Protein AF-A0A0A9XQF9-F1 (afdb_monomer_lite)

Radius of gyration: 13.97 Å; chains: 1; bounding box: 32×34×40 Å

Secondary structure (DSSP, 8-state):
-HHHHHHHHHT-GGGHHHHHHHHHHTT--HHHHHHHHHT----TT-THHHHHHHHHHHTTT-HHHHHHHHHHHHHTT---HHHHHHHHHHHHHTT-THHHHHHHH-SSS-HHHHHHHHT-

pLDDT: mean 79.21, std 9.51, range [46.88, 88.88]

Sequence (120 aa):
MQFIEAFVQKKAPQTAPIVFGVLLDFNISEEQIQKLLSGLRIPQDDPDWIVRLTESFEKRTHLYPLRTWLENIVNDGNTDSKVHASLAKVYVDSNSSNAKYFLETNQYYDSLIIGKFCES

Organism: Lygus hesperus (NCBI:txid30085)

InterPro domains:
  IPR000547 Clathrin, heavy chain/VPS, 7-fold repeat [PS50236] (41-120)
  IPR016024 Armadillo-type fold [SSF48371] (47-119)
  IPR055358 Clathrin heavy-chain repeat [PF00637] (46-119)

Foldseek 3Di:
DVVVLCCCQPPCVLCVLVVVLVCLVVVHDLVVVLVSLVSRDDDPVCLCSLVSNLVSCLVRVNLVSVLVSLVVCVVVVDLAQSSLQSNLLSCVSVVHPCNVVSVVPRPRHDPVSVVVVVVD

Structure (mmCIF, N/CA/C/O backbone):
data_AF-A0A0A9XQF9-F1
#
_entry.id   AF-A0A0A9XQF9-F1
#
loop_
_atom_site.group_PDB
_atom_site.id
_atom_site.type_symbol
_atom_site.label_atom_id
_atom_site.label_alt_id
_atom_site.label_comp_id
_atom_site.label_asym_id
_atom_site.label_entity_id
_atom_site.label_seq_id
_atom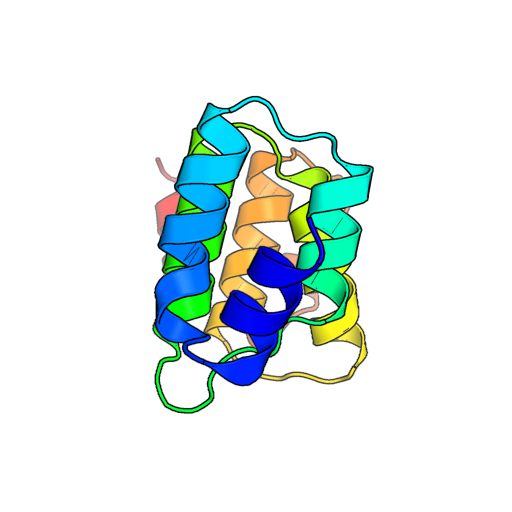_site.pdbx_PDB_ins_code
_atom_site.Cartn_x
_atom_site.Cartn_y
_atom_site.Cartn_z
_atom_site.occupancy
_atom_site.B_iso_or_equiv
_atom_site.auth_seq_id
_atom_site.auth_comp_id
_atom_site.auth_asym_id
_atom_site.auth_atom_id
_atom_site.pdbx_PDB_model_num
ATOM 1 N N . MET A 1 1 ? -1.913 13.421 17.836 1.00 53.12 1 MET A N 1
ATOM 2 C CA . MET A 1 1 ? -1.775 12.250 16.938 1.00 53.12 1 MET A CA 1
ATOM 3 C C . MET A 1 1 ? -2.684 11.069 17.298 1.00 53.12 1 MET A C 1
ATOM 5 O O . MET A 1 1 ? -3.193 10.473 16.364 1.00 53.12 1 MET A O 1
ATOM 9 N N . GLN A 1 2 ? -3.022 10.805 18.574 1.00 53.25 2 GLN A N 1
ATOM 10 C CA . GLN A 1 2 ? -3.903 9.674 18.964 1.00 53.25 2 GLN A CA 1
ATOM 11 C C . GLN A 1 2 ? -5.301 9.631 18.301 1.00 53.25 2 GLN A C 1
ATOM 13 O O . GLN A 1 2 ? -5.888 8.561 18.168 1.00 53.25 2 GLN A O 1
ATOM 18 N N . PHE A 1 3 ? -5.853 10.768 17.860 1.00 55.25 3 PHE A N 1
ATOM 19 C CA . PHE A 1 3 ? -7.176 10.800 17.220 1.00 55.25 3 PHE A CA 1
ATOM 20 C C . PHE A 1 3 ? -7.174 10.273 15.778 1.00 55.25 3 PHE A C 1
ATOM 22 O O . PHE A 1 3 ? -8.174 9.705 15.351 1.00 55.25 3 PHE A O 1
ATOM 29 N N . ILE A 1 4 ? -6.072 10.432 15.037 1.00 59.22 4 ILE A N 1
ATOM 30 C CA . ILE A 1 4 ? -5.986 10.023 13.624 1.00 59.22 4 ILE A CA 1
ATOM 31 C C . ILE A 1 4 ? -5.799 8.507 13.533 1.00 59.22 4 ILE A C 1
ATOM 33 O O . ILE A 1 4 ? -6.495 7.859 12.758 1.00 59.22 4 ILE A O 1
ATOM 37 N N . GLU A 1 5 ? -4.952 7.934 14.395 1.00 60.19 5 GLU A N 1
ATOM 38 C CA . GLU A 1 5 ? -4.804 6.479 14.543 1.00 60.19 5 GLU A CA 1
ATOM 39 C C . GLU A 1 5 ? -6.149 5.827 14.875 1.00 60.19 5 GLU A C 1
ATOM 41 O O . GLU A 1 5 ? -6.609 4.952 14.149 1.00 60.19 5 GLU A O 1
ATOM 46 N N . ALA A 1 6 ? -6.851 6.314 15.904 1.00 57.22 6 ALA A N 1
ATOM 47 C CA . ALA A 1 6 ? -8.158 5.774 16.270 1.00 57.22 6 ALA A CA 1
ATOM 48 C C . ALA A 1 6 ? -9.215 5.960 15.164 1.00 57.22 6 ALA A C 1
ATOM 50 O O . ALA A 1 6 ? -10.079 5.103 14.996 1.00 57.22 6 ALA A O 1
ATOM 51 N N . PHE A 1 7 ? -9.168 7.050 14.395 1.00 55.53 7 PHE A N 1
ATOM 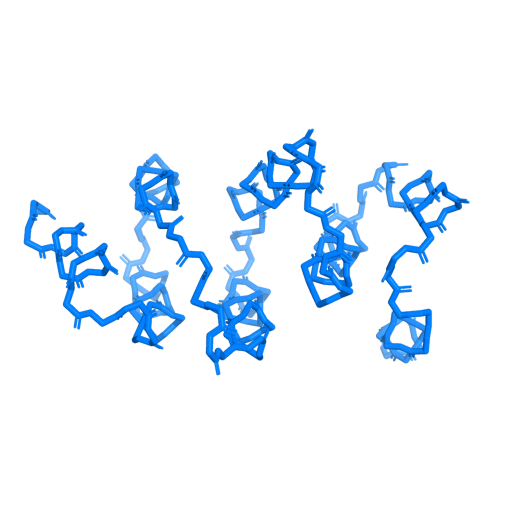52 C CA . PHE A 1 7 ? -10.134 7.308 13.326 1.00 55.53 7 PHE A CA 1
ATOM 53 C C . PHE A 1 7 ? -9.935 6.374 12.126 1.00 55.53 7 PHE A C 1
ATOM 55 O O . PHE A 1 7 ? -10.892 5.749 11.661 1.00 55.53 7 PHE A O 1
ATOM 62 N N . VAL A 1 8 ? -8.686 6.229 11.681 1.00 59.78 8 VAL A N 1
ATOM 63 C CA . VAL A 1 8 ? -8.302 5.363 10.560 1.00 59.78 8 VAL A CA 1
ATOM 64 C C . VAL A 1 8 ? -8.479 3.884 10.922 1.00 59.78 8 VAL A C 1
ATOM 66 O O . VAL A 1 8 ? -8.948 3.106 10.096 1.00 59.78 8 VAL A O 1
ATOM 69 N N . GLN A 1 9 ? -8.185 3.505 12.170 1.00 60.19 9 GLN A N 1
ATOM 70 C CA . GLN A 1 9 ? -8.283 2.118 12.634 1.00 60.19 9 GLN A CA 1
ATOM 71 C C . GLN A 1 9 ? -9.704 1.701 13.047 1.00 60.19 9 GLN A C 1
ATOM 73 O O . GLN A 1 9 ? -10.056 0.537 12.872 1.00 60.19 9 GLN A O 1
ATOM 78 N N . LYS A 1 10 ? -10.528 2.603 13.611 1.00 55.34 10 LYS A N 1
ATOM 79 C CA . LYS A 1 10 ? -11.847 2.235 14.176 1.00 55.34 10 LYS A CA 1
ATOM 80 C C . LYS A 1 10 ? -13.070 2.814 13.473 1.00 55.34 10 LYS A C 1
ATOM 82 O O . LYS A 1 10 ? -14.140 2.236 13.640 1.00 55.34 10 LYS A O 1
ATOM 87 N N . LYS A 1 11 ? -12.987 3.946 12.760 1.00 46.88 11 LYS A N 1
ATOM 88 C CA . LYS A 1 11 ? -14.197 4.623 12.246 1.00 46.88 11 LYS A CA 1
ATOM 89 C C . LYS A 1 11 ? -14.398 4.541 10.738 1.00 46.88 11 LYS A C 1
ATOM 91 O O . LYS A 1 11 ? -15.553 4.497 10.327 1.00 46.88 11 LYS A O 1
ATOM 96 N N . ALA A 1 12 ? -13.342 4.518 9.926 1.00 57.62 12 ALA A N 1
ATOM 97 C CA . ALA A 1 12 ? -13.497 4.432 8.473 1.00 57.62 12 ALA A CA 1
ATOM 98 C C . ALA A 1 12 ? -12.197 3.990 7.777 1.00 57.62 12 ALA A C 1
ATOM 100 O O . ALA A 1 12 ? -11.497 4.847 7.222 1.00 57.62 12 ALA A O 1
ATOM 101 N N . PRO A 1 13 ? -11.885 2.678 7.732 1.00 65.38 13 PRO A N 1
ATOM 102 C CA . PRO A 1 13 ? -10.740 2.178 6.971 1.00 65.38 13 PRO A CA 1
ATOM 103 C C . PRO A 1 13 ? -10.784 2.676 5.522 1.00 65.38 13 PRO A C 1
ATOM 105 O O . PRO A 1 13 ? -9.760 3.086 5.002 1.00 65.38 13 PRO A O 1
ATOM 108 N N . GLN A 1 14 ? -11.970 2.819 4.921 1.00 71.25 14 GLN A N 1
ATOM 109 C CA . GLN A 1 14 ? -12.150 3.356 3.564 1.00 71.25 14 GLN A CA 1
ATOM 110 C C . GLN A 1 14 ? -11.548 4.754 3.324 1.00 71.25 14 GLN A C 1
ATOM 112 O O . GLN A 1 14 ? -11.131 5.063 2.213 1.00 71.25 14 GLN A O 1
ATOM 117 N N . THR A 1 15 ? -11.468 5.605 4.351 1.00 75.31 15 THR A N 1
ATOM 118 C CA . THR A 1 15 ? -10.923 6.973 4.209 1.00 75.31 15 THR A CA 1
ATOM 119 C C . THR A 1 15 ? -9.405 7.036 4.302 1.00 75.31 15 THR A C 1
ATOM 121 O O . THR A 1 15 ? -8.801 8.045 3.944 1.00 75.31 15 THR A O 1
ATOM 124 N N . ALA A 1 16 ? -8.770 5.959 4.749 1.00 80.75 16 ALA A N 1
ATOM 125 C CA . ALA A 1 16 ? -7.337 5.891 4.950 1.00 80.75 16 ALA A CA 1
ATOM 126 C C . ALA A 1 16 ? -6.475 6.307 3.740 1.00 80.75 16 ALA A C 1
ATOM 128 O O . ALA A 1 16 ? -5.577 7.107 3.969 1.00 80.75 16 ALA A O 1
ATOM 129 N N . PRO A 1 17 ? -6.707 5.874 2.480 1.00 82.88 17 PRO A N 1
ATOM 130 C CA . PRO A 1 17 ? -5.903 6.320 1.338 1.00 82.88 17 PRO A CA 1
ATOM 131 C C . PRO A 1 17 ? -5.935 7.838 1.163 1.00 82.88 17 PRO A C 1
ATOM 133 O O . PRO A 1 17 ? -4.903 8.458 0.919 1.00 82.88 17 PRO A O 1
ATOM 136 N N . ILE A 1 18 ? -7.096 8.454 1.395 1.00 83.06 18 ILE A N 1
ATOM 137 C CA . ILE A 1 18 ? -7.257 9.909 1.345 1.00 83.06 18 ILE A CA 1
ATOM 138 C C . ILE A 1 18 ? -6.478 10.561 2.493 1.00 83.06 18 ILE A C 1
ATOM 140 O O . ILE A 1 18 ? -5.740 11.518 2.272 1.00 83.06 18 ILE A O 1
ATOM 144 N N . VAL A 1 19 ? -6.603 10.021 3.710 1.00 83.12 19 VAL A N 1
ATOM 145 C CA . VAL A 1 19 ? -5.906 10.526 4.903 1.00 83.12 19 VAL A CA 1
ATOM 146 C C . VAL A 1 19 ? -4.392 10.418 4.742 1.00 83.12 19 VAL A C 1
ATOM 148 O O . VAL A 1 19 ? -3.708 11.412 4.949 1.00 83.12 19 VAL A O 1
ATOM 151 N N . PHE A 1 20 ? -3.860 9.265 4.328 1.00 83.88 20 PHE A N 1
ATOM 152 C CA . PHE A 1 20 ? -2.435 9.108 4.031 1.00 83.88 20 PHE A CA 1
ATOM 153 C C . PHE A 1 20 ? -1.993 10.074 2.949 1.00 83.88 20 PHE A C 1
ATOM 155 O O . PHE A 1 20 ? -0.953 10.702 3.102 1.00 83.88 20 PHE A O 1
ATOM 162 N N . GLY A 1 21 ? -2.805 10.261 1.909 1.00 84.38 21 GLY A N 1
ATOM 163 C CA . GLY A 1 21 ? -2.504 11.245 0.891 1.00 84.38 21 GLY A CA 1
ATOM 164 C C . GLY A 1 21 ? -2.313 12.645 1.481 1.00 84.38 21 GLY A C 1
ATOM 165 O O . GLY A 1 21 ? -1.280 13.269 1.272 1.00 84.38 21 GLY A O 1
ATOM 166 N N . VAL A 1 22 ? -3.265 13.118 2.283 1.00 85.19 22 VAL A N 1
ATOM 167 C CA . VAL A 1 22 ? -3.144 14.419 2.955 1.00 85.19 22 VAL A 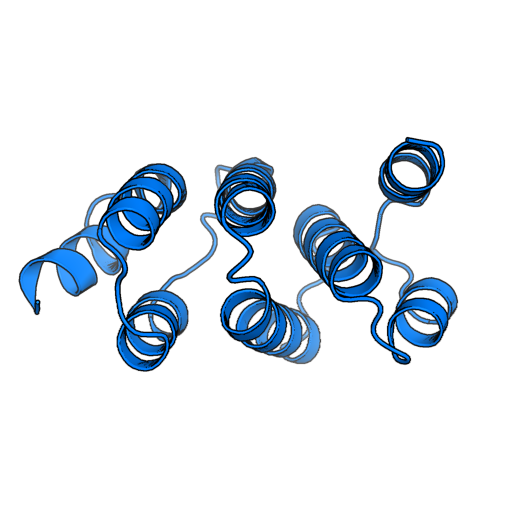CA 1
ATOM 168 C C . VAL A 1 22 ? -1.928 14.450 3.885 1.00 85.19 22 VAL A C 1
ATOM 170 O O . VAL A 1 22 ? -1.142 15.383 3.821 1.00 85.19 22 VAL A O 1
ATOM 173 N N . LEU A 1 23 ? -1.719 13.432 4.722 1.00 84.12 23 LEU A N 1
ATOM 174 C CA . LEU A 1 23 ? -0.599 13.405 5.671 1.00 84.12 23 LEU A CA 1
ATOM 175 C C . LEU A 1 23 ? 0.770 13.455 4.980 1.00 84.12 23 LEU A C 1
ATOM 177 O O . LEU A 1 23 ? 1.668 14.143 5.461 1.00 84.12 23 LEU A O 1
ATOM 181 N N . LEU A 1 24 ? 0.915 12.759 3.853 1.00 84.19 24 LEU A N 1
ATOM 182 C CA . LEU A 1 24 ? 2.117 12.804 3.024 1.00 84.19 24 LEU A CA 1
ATOM 183 C C . LEU A 1 24 ? 2.344 14.204 2.430 1.00 84.19 24 LEU A C 1
ATOM 185 O O . LEU A 1 24 ? 3.481 14.652 2.365 1.00 84.19 24 LEU A O 1
ATOM 189 N N . ASP A 1 25 ? 1.275 14.918 2.066 1.00 85.12 25 ASP A N 1
ATOM 190 C CA . ASP A 1 25 ? 1.327 16.322 1.622 1.00 85.12 25 ASP A CA 1
ATOM 191 C C . ASP A 1 25 ? 1.878 17.263 2.707 1.00 85.12 25 ASP A C 1
ATOM 193 O O . ASP A 1 25 ? 2.628 18.195 2.433 1.00 85.12 25 ASP A O 1
ATOM 197 N N . PHE A 1 26 ? 1.560 16.964 3.969 1.00 85.06 26 PHE A N 1
ATOM 198 C CA . PHE A 1 26 ? 2.050 17.686 5.147 1.00 85.06 26 PHE A CA 1
ATOM 199 C C . PHE A 1 26 ? 3.440 17.230 5.624 1.00 85.06 26 PHE A C 1
ATOM 201 O O . PHE A 1 26 ? 3.849 17.574 6.735 1.00 85.06 26 PHE A O 1
ATOM 208 N N . ASN A 1 27 ? 4.179 16.476 4.805 1.00 79.50 27 ASN A N 1
ATOM 209 C CA . ASN A 1 27 ? 5.554 16.055 5.078 1.00 79.50 27 ASN A CA 1
ATOM 210 C C . ASN A 1 27 ? 5.703 15.272 6.405 1.00 79.50 27 ASN A C 1
ATOM 212 O O . ASN A 1 27 ? 6.659 15.464 7.167 1.00 79.50 27 ASN A O 1
ATOM 216 N N . ILE A 1 28 ? 4.730 14.400 6.695 1.00 84.19 28 ILE A N 1
ATOM 217 C CA . ILE A 1 28 ? 4.736 13.508 7.861 1.00 84.19 28 ILE A CA 1
ATOM 218 C C . ILE A 1 28 ? 6.001 12.630 7.902 1.00 84.19 28 ILE A C 1
ATOM 220 O O . ILE A 1 28 ? 6.474 12.134 6.883 1.00 84.19 28 ILE A O 1
ATOM 224 N N . SER A 1 29 ? 6.550 12.405 9.098 1.00 85.19 29 SER A N 1
ATOM 225 C CA . SER A 1 29 ? 7.744 11.572 9.284 1.00 85.19 29 SER A CA 1
ATOM 226 C C . SER A 1 29 ? 7.467 10.087 9.028 1.00 85.19 29 SER A C 1
ATOM 228 O O . SER A 1 29 ? 6.416 9.572 9.414 1.00 85.19 29 SER A O 1
ATOM 230 N N . GLU A 1 30 ? 8.450 9.364 8.490 1.00 82.44 30 GLU A N 1
ATOM 231 C CA . GLU A 1 30 ? 8.339 7.926 8.191 1.00 82.44 30 GLU A CA 1
ATOM 232 C C . GLU A 1 30 ? 7.947 7.072 9.405 1.00 82.44 30 GLU A C 1
ATOM 234 O O . GLU A 1 30 ? 7.127 6.165 9.277 1.00 82.44 30 GLU A O 1
ATOM 239 N N . GLU A 1 31 ? 8.445 7.401 10.603 1.00 83.94 31 GLU A N 1
ATOM 240 C CA . GLU A 1 31 ? 8.067 6.701 11.842 1.00 83.94 31 GLU A CA 1
ATOM 241 C C . GLU A 1 31 ? 6.555 6.800 12.117 1.00 83.94 31 GLU A C 1
ATOM 243 O O . GLU A 1 31 ? 5.915 5.838 12.545 1.00 83.94 31 GLU A O 1
ATOM 248 N N . GLN A 1 32 ? 5.959 7.963 11.843 1.00 82.44 32 GLN A N 1
ATOM 249 C CA . GLN A 1 32 ? 4.525 8.175 12.028 1.00 82.44 32 GLN A CA 1
ATOM 250 C C . GLN A 1 32 ? 3.719 7.425 10.964 1.00 82.44 32 GLN A C 1
ATOM 252 O O . GLN A 1 32 ? 2.689 6.837 11.290 1.00 82.44 32 GLN A O 1
ATOM 257 N N . ILE A 1 33 ? 4.208 7.379 9.720 1.00 85.00 33 ILE A N 1
ATOM 258 C CA . ILE A 1 33 ? 3.611 6.567 8.650 1.00 85.00 33 ILE A CA 1
ATOM 259 C C . ILE A 1 33 ? 3.601 5.090 9.060 1.00 85.00 33 ILE A C 1
ATOM 261 O O . ILE A 1 33 ? 2.555 4.448 8.996 1.00 85.00 33 ILE A O 1
ATOM 265 N N . GLN A 1 34 ? 4.732 4.556 9.531 1.00 83.62 34 GLN A N 1
ATOM 266 C CA . GLN A 1 34 ? 4.835 3.160 9.960 1.00 83.62 34 GLN A CA 1
ATOM 267 C C . GLN A 1 34 ? 3.905 2.839 11.132 1.00 83.62 34 GLN A C 1
ATOM 269 O O . GLN A 1 34 ? 3.252 1.793 11.120 1.00 83.62 34 GLN A O 1
ATOM 274 N N . LYS A 1 35 ? 3.793 3.735 12.121 1.00 83.25 35 LYS A N 1
ATOM 275 C CA . LYS A 1 35 ? 2.841 3.582 13.235 1.00 83.25 35 LYS A CA 1
ATOM 276 C C . LYS A 1 35 ? 1.394 3.533 12.742 1.00 83.25 35 LYS A C 1
ATOM 278 O O . LYS A 1 35 ? 0.646 2.640 13.136 1.00 83.25 35 LYS A O 1
ATOM 283 N N . LEU A 1 36 ? 1.019 4.436 11.834 1.00 82.31 36 LEU A N 1
ATOM 284 C CA . LEU A 1 36 ? -0.322 4.473 11.246 1.00 82.31 36 LEU A CA 1
ATOM 285 C C . LEU A 1 36 ? -0.631 3.207 10.435 1.00 82.31 36 LEU A C 1
ATOM 287 O O . LEU A 1 36 ? -1.717 2.649 10.584 1.00 82.31 36 LEU A O 1
ATOM 291 N N . LEU A 1 37 ? 0.320 2.741 9.617 1.00 83.50 37 LEU A N 1
ATOM 292 C CA . LEU A 1 37 ? 0.187 1.521 8.814 1.00 83.50 37 LEU A CA 1
ATOM 293 C C . LEU A 1 37 ? 0.084 0.267 9.691 1.00 83.50 37 LEU A C 1
ATOM 295 O O . LEU A 1 37 ? -0.756 -0.590 9.435 1.00 83.50 37 LEU A O 1
ATOM 299 N N . SER A 1 38 ? 0.879 0.171 10.760 1.00 81.00 38 SER A N 1
ATOM 300 C CA . SER A 1 38 ? 0.943 -1.026 11.616 1.00 81.00 38 SER A CA 1
ATOM 301 C C . SER A 1 38 ? -0.400 -1.409 12.241 1.00 81.00 38 SER A C 1
ATOM 303 O O . SER A 1 38 ? -0.681 -2.590 12.420 1.00 81.00 38 SER A O 1
ATOM 305 N N . GLY A 1 39 ? -1.247 -0.433 12.574 1.00 73.25 39 GLY A N 1
ATOM 306 C CA . GLY A 1 39 ? -2.582 -0.714 13.113 1.00 73.25 39 GLY A CA 1
ATOM 307 C C . GLY A 1 39 ? -3.686 -0.785 12.059 1.00 73.25 39 GLY A C 1
ATOM 308 O O . GLY A 1 39 ? -4.847 -1.011 12.402 1.00 73.25 39 GLY A O 1
ATOM 309 N N . LEU A 1 40 ? -3.357 -0.570 10.788 1.00 81.19 40 LEU A N 1
ATOM 310 C CA . LEU A 1 40 ? -4.329 -0.516 9.716 1.00 81.19 40 LEU A CA 1
ATOM 311 C C . LEU A 1 40 ? -4.662 -1.921 9.208 1.00 81.19 40 LEU A C 1
ATOM 313 O O . LEU A 1 40 ? -3.776 -2.741 8.980 1.00 81.19 40 LEU A O 1
ATOM 317 N N . ARG A 1 41 ? -5.953 -2.190 8.991 1.00 77.44 41 ARG A N 1
ATOM 318 C CA . ARG A 1 41 ? -6.418 -3.420 8.341 1.00 77.44 41 ARG A CA 1
ATOM 319 C C . ARG A 1 41 ? -7.035 -3.118 6.987 1.00 77.44 41 ARG A C 1
ATOM 321 O O . ARG A 1 41 ? -7.829 -2.187 6.867 1.00 77.44 41 ARG A O 1
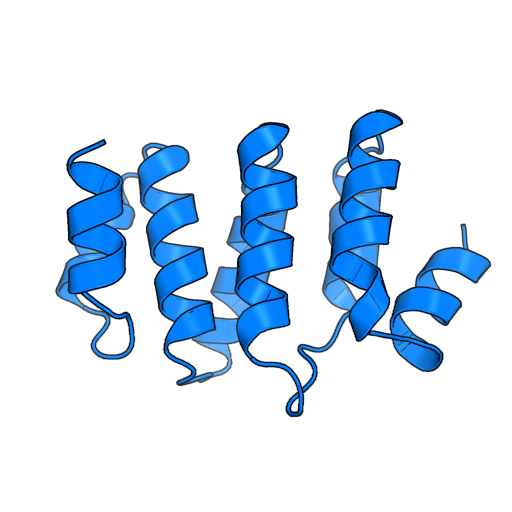ATOM 328 N N . ILE A 1 42 ? -6.684 -3.935 5.997 1.00 79.50 42 ILE A N 1
ATOM 329 C CA . ILE A 1 42 ? -7.283 -3.868 4.666 1.00 79.50 42 ILE A CA 1
ATOM 330 C C . ILE A 1 42 ? -8.773 -4.222 4.804 1.00 79.50 42 ILE A C 1
ATOM 332 O O . ILE A 1 42 ? -9.091 -5.303 5.316 1.00 79.50 42 ILE A O 1
ATOM 336 N N . PRO A 1 43 ? -9.691 -3.327 4.404 1.00 80.75 43 PRO A N 1
ATOM 337 C CA . PRO A 1 43 ? -11.115 -3.622 4.432 1.00 80.75 43 PRO A CA 1
ATOM 338 C C . PRO A 1 43 ? -11.438 -4.735 3.428 1.00 80.75 43 PRO A C 1
ATOM 340 O O . PRO A 1 43 ? -11.124 -4.622 2.250 1.00 80.75 43 PRO A O 1
ATOM 343 N N . GLN A 1 44 ? -12.095 -5.800 3.893 1.00 74.94 44 GLN A N 1
ATOM 344 C CA . GLN A 1 44 ? -12.489 -6.938 3.046 1.00 74.94 44 GLN A CA 1
ATOM 345 C C . GLN A 1 44 ? -13.561 -6.562 2.006 1.00 74.94 44 GLN A C 1
ATOM 347 O O . GLN A 1 44 ? -13.659 -7.193 0.962 1.00 74.94 44 GLN A O 1
ATOM 352 N N . ASP A 1 45 ? -14.353 -5.527 2.295 1.00 79.38 45 ASP A N 1
ATOM 353 C CA . ASP A 1 45 ? -15.470 -5.067 1.457 1.00 79.38 45 ASP A CA 1
ATOM 354 C C . ASP A 1 45 ? -15.018 -4.186 0.272 1.00 79.38 45 ASP A C 1
ATOM 356 O O . ASP A 1 45 ? -15.798 -3.903 -0.630 1.00 79.38 45 ASP A O 1
ATOM 360 N N . ASP A 1 46 ? -13.758 -3.730 0.265 1.00 79.31 46 ASP A N 1
ATOM 361 C CA . ASP A 1 46 ? -13.237 -2.766 -0.713 1.00 79.31 46 ASP A CA 1
ATOM 362 C C . ASP A 1 46 ? -11.813 -3.160 -1.153 1.00 79.31 46 ASP A C 1
ATOM 364 O O . ASP A 1 46 ? -10.829 -2.609 -0.659 1.00 79.31 46 ASP A O 1
ATOM 368 N N . PRO A 1 47 ? -11.662 -4.122 -2.080 1.00 75.00 47 PRO A N 1
ATOM 369 C CA . PRO A 1 47 ? -10.350 -4.604 -2.519 1.00 75.00 47 PRO A CA 1
ATOM 370 C C . PRO A 1 47 ? -9.548 -3.534 -3.281 1.00 75.00 47 PRO A C 1
ATOM 372 O O . PRO A 1 47 ? -8.321 -3.553 -3.276 1.00 75.00 47 PRO A O 1
ATOM 375 N N . ASP A 1 48 ? -10.208 -2.552 -3.903 1.00 83.19 48 ASP A N 1
ATOM 376 C CA . ASP A 1 48 ? -9.554 -1.413 -4.571 1.00 83.19 48 ASP A CA 1
ATOM 377 C C . ASP A 1 48 ? -8.945 -0.398 -3.598 1.00 83.19 48 ASP A C 1
ATOM 379 O O . ASP A 1 48 ? -8.172 0.476 -4.000 1.00 83.19 48 ASP A O 1
ATOM 383 N N . TRP A 1 49 ? -9.248 -0.526 -2.307 1.00 86.38 49 TRP A N 1
ATOM 384 C CA . TRP A 1 49 ? -8.666 0.290 -1.255 1.00 86.38 49 TRP A CA 1
ATOM 385 C C . TRP A 1 49 ? -7.134 0.267 -1.276 1.00 86.38 49 TRP A C 1
ATOM 387 O O . TRP A 1 49 ? -6.499 1.318 -1.163 1.00 86.38 49 TRP A O 1
ATOM 397 N N . ILE A 1 50 ? -6.543 -0.923 -1.457 1.00 87.12 50 ILE A N 1
ATOM 398 C CA . ILE A 1 50 ? -5.087 -1.101 -1.442 1.00 87.12 50 ILE A CA 1
ATOM 399 C C . ILE A 1 50 ? -4.434 -0.412 -2.635 1.00 87.12 50 ILE A C 1
ATOM 401 O O . ILE A 1 50 ? -3.397 0.223 -2.482 1.00 87.12 50 ILE A O 1
ATOM 405 N N . VAL A 1 51 ? -5.087 -0.463 -3.798 1.00 86.69 51 VAL A N 1
ATOM 406 C CA . VAL A 1 51 ? -4.609 0.170 -5.029 1.00 86.69 51 VAL A CA 1
ATOM 407 C C . VAL A 1 51 ? -4.585 1.684 -4.847 1.00 86.69 51 VAL A C 1
ATOM 409 O O . VAL A 1 51 ? -3.541 2.302 -5.035 1.00 86.69 51 VAL A O 1
ATOM 412 N N . ARG A 1 52 ? -5.688 2.269 -4.356 1.00 87.50 52 ARG A N 1
ATOM 413 C CA . ARG A 1 52 ? -5.771 3.712 -4.073 1.00 87.50 52 ARG A CA 1
ATOM 414 C C . ARG A 1 52 ? -4.749 4.171 -3.036 1.00 87.50 52 ARG A C 1
ATOM 416 O O . ARG A 1 52 ? -4.233 5.289 -3.125 1.00 87.50 52 ARG A O 1
ATOM 423 N N . LEU A 1 53 ? -4.479 3.334 -2.031 1.00 87.31 53 LEU A N 1
ATOM 424 C CA . LEU A 1 53 ? -3.432 3.602 -1.052 1.00 87.31 53 LEU A CA 1
ATOM 425 C C . LEU A 1 53 ? -2.075 3.643 -1.757 1.00 87.31 53 LEU A C 1
ATOM 427 O O . LEU A 1 53 ? -1.393 4.657 -1.660 1.00 87.31 53 LEU A O 1
ATOM 431 N N . THR A 1 54 ? -1.718 2.593 -2.499 1.00 87.31 54 THR A N 1
ATOM 432 C CA . THR A 1 54 ? -0.446 2.504 -3.226 1.00 87.31 54 THR A CA 1
ATOM 433 C C . THR A 1 54 ? -0.233 3.701 -4.148 1.00 87.31 54 THR A C 1
ATOM 435 O O . THR A 1 54 ? 0.780 4.378 -4.006 1.00 87.31 54 THR A O 1
ATOM 438 N N . GLU A 1 55 ? -1.231 4.074 -4.953 1.00 87.00 55 GLU A N 1
ATOM 439 C CA . GLU A 1 55 ? -1.155 5.241 -5.845 1.00 87.00 55 GLU A CA 1
ATOM 440 C C . GLU A 1 55 ? -0.884 6.558 -5.093 1.00 87.00 55 GLU A C 1
ATOM 442 O O . GLU A 1 55 ? -0.186 7.448 -5.587 1.00 87.00 55 GLU A O 1
ATOM 447 N N . SER A 1 56 ? -1.435 6.704 -3.882 1.00 85.62 56 SER A N 1
ATOM 448 C CA . SER A 1 56 ? -1.237 7.899 -3.051 1.00 85.62 56 SER A CA 1
ATOM 449 C C . SER A 1 56 ? 0.199 8.022 -2.534 1.00 85.62 56 SER A C 1
ATOM 451 O O . SER A 1 56 ? 0.679 9.144 -2.347 1.00 85.62 56 SER A O 1
ATOM 453 N N . PHE A 1 57 ? 0.868 6.889 -2.307 1.00 85.75 57 PHE A N 1
ATOM 454 C CA . PHE A 1 57 ? 2.273 6.818 -1.908 1.00 85.75 57 PHE A CA 1
ATOM 455 C C . PHE A 1 57 ? 3.224 6.913 -3.109 1.00 85.75 57 PHE A C 1
ATOM 457 O O . PHE A 1 57 ? 4.231 7.613 -3.003 1.00 85.75 57 PHE A O 1
ATOM 464 N N . GLU A 1 58 ? 2.884 6.287 -4.244 1.00 83.44 58 GLU A N 1
ATOM 465 C CA . GLU A 1 58 ? 3.635 6.366 -5.510 1.00 83.44 58 GLU A CA 1
ATOM 466 C C . GLU A 1 58 ? 3.802 7.824 -5.952 1.00 83.44 58 GLU A C 1
ATOM 468 O O . GLU A 1 58 ? 4.918 8.293 -6.160 1.00 83.44 58 GLU A O 1
ATOM 473 N N . LYS A 1 59 ? 2.716 8.608 -5.959 1.00 81.31 59 LY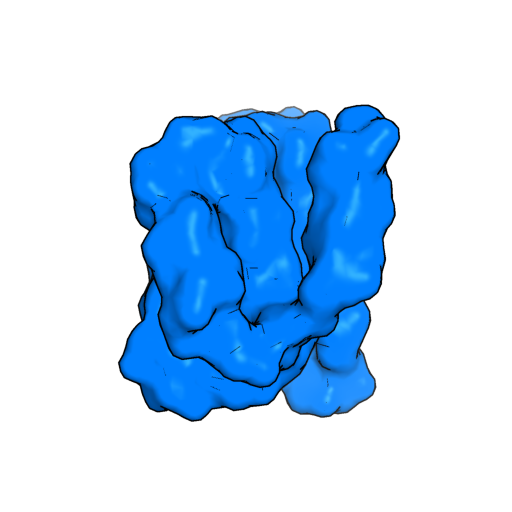S A N 1
ATOM 474 C CA . LYS A 1 59 ? 2.756 10.031 -6.353 1.00 81.31 59 LYS A CA 1
ATOM 47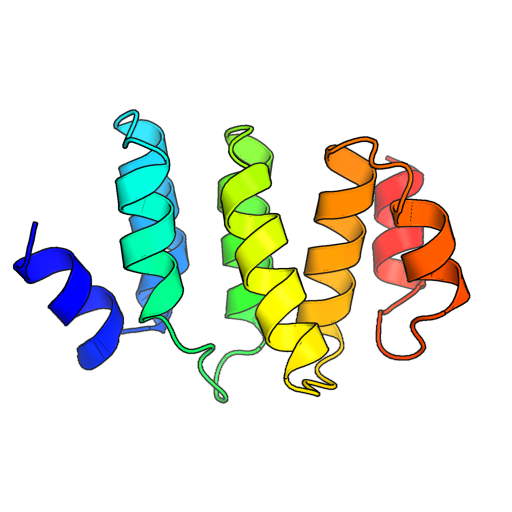5 C C . LYS A 1 59 ? 3.628 10.925 -5.467 1.00 81.31 59 LYS A C 1
ATOM 477 O O . LYS A 1 59 ? 3.930 12.046 -5.865 1.00 81.31 59 LYS A O 1
ATOM 482 N N . ARG A 1 60 ? 3.967 10.484 -4.254 1.00 79.00 60 ARG A N 1
ATOM 483 C CA . ARG A 1 60 ? 4.671 11.293 -3.246 1.00 79.00 60 ARG A CA 1
ATOM 484 C C . ARG A 1 60 ? 6.023 10.708 -2.838 1.00 79.00 60 ARG A C 1
ATOM 486 O O . ARG A 1 60 ? 6.642 11.223 -1.913 1.00 79.00 60 ARG A O 1
ATOM 493 N N . THR A 1 61 ? 6.517 9.679 -3.535 1.00 72.00 61 THR A N 1
ATOM 494 C CA . THR A 1 61 ? 7.861 9.082 -3.345 1.00 72.00 61 THR A CA 1
ATOM 495 C C . THR A 1 61 ? 8.133 8.442 -1.971 1.00 72.00 61 THR A C 1
ATOM 497 O O . THR A 1 61 ? 9.269 8.089 -1.664 1.00 72.00 61 THR A O 1
ATOM 500 N N . HIS A 1 62 ? 7.114 8.213 -1.136 1.00 74.56 62 HIS A N 1
ATOM 501 C CA . HIS A 1 62 ? 7.267 7.598 0.197 1.00 74.56 62 HIS A CA 1
ATOM 502 C C . HIS A 1 62 ? 6.994 6.086 0.183 1.00 74.56 62 HIS A C 1
ATOM 504 O O . HIS A 1 62 ? 6.203 5.560 0.963 1.00 74.56 62 HIS A O 1
ATOM 510 N N . LEU A 1 63 ? 7.648 5.361 -0.721 1.00 79.75 63 LEU A N 1
ATOM 511 C CA . LEU A 1 63 ? 7.340 3.953 -0.985 1.00 79.75 63 LEU A CA 1
ATOM 512 C C . LEU A 1 63 ? 7.949 2.961 0.008 1.00 79.75 63 LEU A C 1
ATOM 514 O O . LEU A 1 63 ? 7.405 1.875 0.199 1.00 79.75 63 LEU A O 1
ATOM 518 N N . TYR A 1 64 ? 9.035 3.333 0.684 1.00 82.75 64 TYR A N 1
ATOM 519 C CA . TYR A 1 64 ? 9.731 2.456 1.626 1.00 82.75 64 TYR A CA 1
ATOM 520 C C . TYR A 1 64 ? 8.860 1.968 2.805 1.00 82.75 64 TYR A C 1
ATOM 522 O O . TYR A 1 64 ? 8.772 0.754 3.013 1.00 82.75 64 TYR A O 1
ATOM 530 N N . PRO A 1 65 ? 8.162 2.837 3.570 1.00 84.75 65 PRO A N 1
ATOM 531 C CA . PRO A 1 65 ? 7.304 2.375 4.663 1.00 84.75 65 PRO A CA 1
ATOM 532 C C . PRO A 1 65 ? 6.111 1.544 4.171 1.00 84.75 65 PRO A C 1
ATOM 534 O O . PRO A 1 65 ? 5.726 0.582 4.839 1.00 84.75 65 PRO A O 1
ATOM 537 N N . LEU A 1 66 ? 5.556 1.877 2.999 1.00 87.19 66 LEU A N 1
ATOM 538 C CA . LEU A 1 66 ? 4.469 1.114 2.387 1.00 87.19 66 LEU A CA 1
ATOM 539 C C . LEU A 1 66 ? 4.936 -0.290 1.986 1.00 87.19 66 LEU A C 1
ATOM 541 O O . LEU A 1 66 ? 4.242 -1.267 2.261 1.00 87.19 66 LEU A O 1
ATOM 545 N N . ARG A 1 67 ? 6.121 -0.392 1.378 1.00 87.88 67 ARG A N 1
ATOM 546 C CA . ARG A 1 67 ? 6.736 -1.657 0.975 1.00 87.88 67 ARG A CA 1
ATOM 547 C C . ARG A 1 67 ? 6.852 -2.615 2.155 1.00 87.88 67 ARG A C 1
ATOM 549 O O . ARG A 1 67 ? 6.309 -3.710 2.089 1.00 87.88 67 ARG A O 1
ATOM 556 N N . THR A 1 68 ? 7.486 -2.182 3.245 1.00 88.06 68 THR A N 1
ATOM 557 C CA . THR A 1 68 ? 7.676 -3.016 4.441 1.00 88.06 68 THR A CA 1
ATOM 558 C C . THR A 1 68 ? 6.340 -3.496 5.007 1.00 88.06 68 THR A C 1
ATOM 560 O O . THR A 1 68 ? 6.218 -4.635 5.452 1.00 88.06 68 THR A O 1
ATOM 563 N N . TRP A 1 69 ? 5.309 -2.650 4.986 1.00 88.12 69 TRP A N 1
ATOM 564 C CA . TRP A 1 69 ? 3.977 -3.033 5.451 1.00 88.12 69 TRP A CA 1
ATOM 565 C C . TRP A 1 69 ? 3.311 -4.076 4.537 1.00 88.12 69 TRP A C 1
ATOM 567 O O . TRP A 1 69 ? 2.800 -5.080 5.031 1.00 88.12 69 TRP A O 1
ATOM 577 N N . LEU A 1 70 ? 3.382 -3.893 3.216 1.00 88.50 70 LEU A N 1
ATOM 578 C CA . LEU A 1 70 ? 2.885 -4.860 2.234 1.00 88.50 70 LEU A CA 1
ATOM 579 C C . LEU A 1 70 ? 3.641 -6.199 2.304 1.00 88.50 70 LEU A C 1
ATOM 581 O O . LEU A 1 70 ? 3.008 -7.251 2.261 1.00 88.50 70 LEU A O 1
ATOM 585 N N . GLU A 1 71 ? 4.968 -6.173 2.465 1.00 88.62 71 GLU A N 1
ATOM 586 C CA . GLU A 1 71 ? 5.800 -7.373 2.651 1.00 88.62 71 GLU A CA 1
ATOM 587 C C . GLU A 1 71 ? 5.342 -8.176 3.875 1.00 88.62 71 GLU A C 1
ATOM 589 O O . GLU A 1 71 ? 5.191 -9.392 3.782 1.00 88.62 71 GLU A O 1
ATOM 594 N N . ASN A 1 72 ? 5.046 -7.508 4.996 1.00 88.62 72 ASN A N 1
ATOM 595 C CA . ASN A 1 72 ? 4.523 -8.177 6.190 1.00 88.62 72 ASN A CA 1
ATOM 596 C C . ASN A 1 72 ? 3.166 -8.843 5.936 1.00 88.62 72 ASN A C 1
ATOM 598 O O . ASN A 1 72 ? 2.959 -9.970 6.371 1.00 88.62 72 ASN A O 1
ATOM 602 N N . ILE A 1 73 ? 2.259 -8.185 5.209 1.00 86.38 73 ILE A N 1
ATOM 603 C CA . ILE A 1 73 ? 0.935 -8.743 4.893 1.00 86.38 73 ILE A CA 1
ATOM 604 C C . ILE A 1 73 ? 1.049 -9.973 3.988 1.00 86.38 73 ILE A C 1
ATOM 606 O O . ILE A 1 73 ? 0.360 -10.966 4.209 1.00 86.38 73 ILE A O 1
ATOM 610 N N . VAL A 1 74 ? 1.916 -9.925 2.977 1.00 87.00 74 VAL A N 1
ATOM 611 C CA . VAL A 1 74 ? 2.160 -11.073 2.092 1.00 87.00 74 VAL A CA 1
ATOM 612 C C . VAL A 1 74 ? 2.836 -12.212 2.859 1.00 87.00 74 VAL A C 1
ATOM 614 O O . VAL A 1 74 ? 2.460 -13.371 2.696 1.00 87.00 74 VAL A O 1
ATOM 617 N N . ASN A 1 75 ? 3.783 -11.897 3.746 1.00 86.56 75 ASN A N 1
ATOM 618 C CA . ASN A 1 75 ? 4.450 -12.886 4.592 1.00 86.56 75 ASN A CA 1
ATOM 619 C C . ASN A 1 75 ? 3.506 -13.529 5.628 1.00 86.56 75 ASN A C 1
ATOM 621 O O . ASN A 1 75 ? 3.715 -14.680 6.001 1.00 86.56 75 ASN A O 1
ATOM 625 N N . ASP A 1 76 ? 2.454 -12.826 6.057 1.00 86.75 76 ASP A N 1
ATOM 626 C CA . ASP A 1 76 ? 1.377 -13.372 6.903 1.00 86.75 76 ASP A CA 1
ATOM 627 C C . ASP A 1 76 ? 0.499 -14.403 6.159 1.00 86.75 76 ASP A C 1
ATOM 629 O O . ASP A 1 76 ? -0.349 -15.061 6.757 1.00 86.75 76 ASP A O 1
ATOM 633 N N . GLY A 1 77 ? 0.719 -14.588 4.852 1.00 82.75 77 GLY A N 1
ATOM 634 C CA . GLY A 1 77 ? -0.001 -15.555 4.026 1.00 82.75 77 GLY A CA 1
ATOM 635 C C . GLY A 1 77 ? -1.238 -14.979 3.345 1.00 82.75 77 GLY A C 1
ATOM 636 O O . GLY A 1 77 ? -2.128 -15.736 2.952 1.00 82.75 77 GLY A O 1
ATOM 637 N N . ASN A 1 78 ? -1.316 -13.652 3.190 1.00 84.69 78 ASN A N 1
ATOM 638 C CA . ASN A 1 78 ? -2.336 -13.053 2.339 1.00 84.69 78 ASN A CA 1
ATOM 639 C C . ASN A 1 78 ? -2.184 -13.579 0.897 1.00 84.69 78 ASN A C 1
ATOM 641 O O . ASN A 1 78 ? -1.075 -13.819 0.428 1.00 84.69 78 ASN A O 1
ATOM 645 N N . THR A 1 79 ? -3.308 -13.808 0.223 1.00 84.75 79 THR A N 1
ATOM 646 C CA . THR A 1 79 ? -3.381 -14.335 -1.152 1.00 84.75 79 THR A CA 1
ATOM 647 C C . THR A 1 79 ? -4.130 -13.388 -2.088 1.00 84.75 79 THR A C 1
ATOM 649 O O . THR A 1 79 ? -4.417 -13.730 -3.235 1.00 84.75 79 THR A O 1
ATOM 652 N N . ASP A 1 80 ? -4.463 -12.187 -1.609 1.00 85.94 80 ASP A N 1
ATOM 653 C CA . ASP A 1 80 ? -5.195 -11.197 -2.381 1.00 85.94 80 ASP A CA 1
ATOM 654 C C . ASP A 1 80 ? -4.359 -10.666 -3.552 1.00 85.94 80 ASP A C 1
ATOM 656 O O . ASP A 1 80 ? -3.272 -10.106 -3.384 1.00 85.94 80 ASP A O 1
ATOM 660 N N . SER A 1 81 ? -4.898 -10.796 -4.763 1.00 86.62 81 SER A N 1
ATOM 661 C CA . SER A 1 81 ? -4.174 -10.420 -5.975 1.00 86.62 81 SER A CA 1
ATOM 662 C C . SER A 1 81 ? -3.819 -8.933 -6.027 1.00 86.62 81 SER A C 1
ATOM 664 O O . SER A 1 81 ? -2.738 -8.573 -6.502 1.00 86.62 81 SER A O 1
ATOM 666 N N . LYS A 1 82 ? -4.675 -8.053 -5.485 1.00 86.56 82 LYS A N 1
ATOM 667 C CA . LYS A 1 82 ? -4.436 -6.605 -5.500 1.00 86.56 82 LYS A CA 1
ATOM 668 C C . LYS A 1 82 ? -3.335 -6.213 -4.529 1.00 86.56 82 LYS A C 1
ATOM 670 O O . LYS A 1 82 ? -2.516 -5.370 -4.878 1.00 86.56 82 LYS A O 1
ATOM 675 N N . VAL A 1 83 ? -3.244 -6.859 -3.365 1.00 87.81 83 VAL A N 1
ATOM 676 C CA . VAL A 1 83 ? -2.119 -6.669 -2.430 1.00 87.81 83 VAL A CA 1
ATOM 677 C C . VAL A 1 83 ? -0.795 -7.047 -3.090 1.00 87.81 83 VAL A C 1
ATOM 679 O O . VAL A 1 83 ? 0.178 -6.294 -3.014 1.00 87.81 83 VAL A O 1
ATOM 682 N N . HIS A 1 84 ? -0.764 -8.184 -3.784 1.00 88.88 84 HIS A N 1
ATOM 683 C CA . HIS A 1 84 ? 0.444 -8.672 -4.444 1.00 88.88 84 HIS A CA 1
ATOM 684 C C . HIS A 1 84 ? 0.820 -7.799 -5.648 1.00 88.88 84 HIS A C 1
ATOM 686 O O . HIS A 1 84 ? 1.994 -7.474 -5.822 1.00 88.88 84 HIS A O 1
ATOM 692 N N . ALA A 1 85 ? -0.163 -7.350 -6.434 1.00 88.06 85 ALA A N 1
ATOM 693 C CA . ALA A 1 85 ? 0.052 -6.399 -7.520 1.00 88.06 85 ALA A CA 1
ATOM 694 C C . ALA A 1 85 ? 0.555 -5.041 -6.999 1.00 88.06 85 ALA A C 1
ATOM 696 O O . ALA A 1 85 ? 1.508 -4.489 -7.544 1.00 88.06 85 ALA A O 1
ATOM 697 N N . SER A 1 86 ? -0.018 -4.520 -5.912 1.00 88.25 86 SER A N 1
ATOM 698 C CA . SER A 1 86 ? 0.465 -3.304 -5.250 1.00 88.25 86 SER A CA 1
ATOM 699 C C . SER A 1 86 ? 1.918 -3.448 -4.790 1.00 88.25 86 SER A C 1
ATOM 701 O O . SER A 1 86 ? 2.728 -2.566 -5.058 1.00 88.25 86 SER A O 1
ATOM 703 N N . LEU A 1 87 ? 2.284 -4.564 -4.151 1.00 88.31 87 LEU A N 1
ATOM 704 C CA . LEU A 1 87 ? 3.665 -4.805 -3.721 1.00 88.31 87 LEU A CA 1
ATOM 705 C C . LEU A 1 87 ? 4.629 -4.922 -4.914 1.00 88.31 87 LEU A C 1
ATOM 707 O O . LEU A 1 87 ? 5.716 -4.347 -4.884 1.00 88.31 87 LEU A O 1
ATOM 711 N N . ALA A 1 88 ? 4.216 -5.601 -5.986 1.00 87.38 88 ALA A N 1
ATOM 712 C CA . ALA A 1 88 ? 4.982 -5.677 -7.226 1.00 87.38 88 ALA A CA 1
ATOM 713 C C . ALA A 1 88 ? 5.252 -4.287 -7.824 1.00 87.38 88 ALA A C 1
ATOM 715 O O . ALA A 1 88 ? 6.402 -3.984 -8.135 1.00 87.38 88 ALA A O 1
ATOM 716 N N . LYS A 1 89 ? 4.232 -3.421 -7.921 1.00 85.88 89 LYS A N 1
ATOM 717 C CA . LYS A 1 89 ? 4.405 -2.033 -8.389 1.00 85.88 89 LYS A CA 1
ATOM 718 C C . LYS A 1 89 ? 5.414 -1.270 -7.542 1.00 85.88 89 LYS A C 1
ATOM 720 O O . LYS A 1 89 ? 6.348 -0.687 -8.079 1.00 85.88 89 LYS A O 1
ATOM 725 N N . VAL A 1 90 ? 5.283 -1.357 -6.217 1.00 87.12 90 VAL A N 1
ATOM 726 C CA . VAL A 1 90 ? 6.201 -0.700 -5.278 1.00 87.12 90 VAL A CA 1
ATOM 727 C C . VAL A 1 90 ? 7.642 -1.181 -5.465 1.00 87.12 90 VAL A C 1
ATOM 729 O O . VAL A 1 90 ? 8.565 -0.369 -5.417 1.00 87.12 90 VAL A O 1
ATOM 732 N N . TYR A 1 91 ? 7.862 -2.479 -5.699 1.00 86.25 91 TYR A N 1
ATOM 733 C CA . TYR A 1 91 ? 9.200 -3.003 -5.980 1.00 86.25 91 TYR A CA 1
ATOM 734 C C . TYR A 1 91 ? 9.785 -2.489 -7.296 1.00 86.25 91 TYR A C 1
ATOM 736 O O . TYR A 1 91 ? 10.986 -2.205 -7.332 1.00 86.25 91 TYR A O 1
ATOM 744 N N . VAL A 1 92 ? 8.962 -2.400 -8.346 1.00 83.75 92 VAL A N 1
ATOM 745 C CA . VAL A 1 92 ? 9.367 -1.877 -9.658 1.00 83.75 92 VAL A CA 1
ATOM 746 C C . VAL A 1 92 ? 9.728 -0.398 -9.543 1.00 83.75 92 VAL A C 1
ATOM 748 O O . VAL A 1 92 ? 10.825 -0.020 -9.945 1.00 83.75 92 VAL A O 1
ATOM 751 N N . ASP A 1 93 ? 8.869 0.413 -8.924 1.00 82.62 93 ASP A N 1
ATOM 752 C CA . ASP A 1 93 ? 9.100 1.853 -8.756 1.00 82.62 93 ASP A CA 1
ATOM 753 C C . ASP A 1 93 ? 10.320 2.141 -7.866 1.00 82.62 93 ASP A C 1
ATOM 755 O O . ASP A 1 93 ? 11.195 2.934 -8.207 1.00 82.62 93 ASP A O 1
ATOM 759 N N . SER A 1 94 ? 10.479 1.379 -6.777 1.00 76.50 94 SER A N 1
ATOM 760 C CA . SER A 1 94 ? 11.639 1.501 -5.881 1.00 76.50 94 SER A CA 1
ATOM 761 C C . SER A 1 94 ? 12.941 0.920 -6.464 1.00 76.50 94 SER A C 1
ATOM 763 O O . SER A 1 94 ? 13.923 0.804 -5.727 1.00 76.50 94 SER A O 1
ATOM 765 N N . ASN A 1 95 ? 12.948 0.483 -7.734 1.00 72.69 95 ASN A N 1
ATOM 766 C CA . ASN A 1 95 ? 14.048 -0.214 -8.414 1.00 72.69 95 ASN A CA 1
ATOM 767 C C . ASN A 1 95 ? 14.716 -1.283 -7.527 1.00 72.69 95 ASN A C 1
ATOM 769 O O . ASN A 1 95 ? 15.943 -1.375 -7.414 1.00 72.69 95 ASN A O 1
ATOM 773 N N . SER A 1 96 ? 13.906 -2.062 -6.807 1.00 71.56 96 SER A N 1
ATOM 774 C CA . SER A 1 96 ? 14.445 -3.013 -5.845 1.00 71.56 96 SER A CA 1
ATOM 775 C C . SER A 1 96 ? 14.965 -4.257 -6.553 1.00 71.56 96 SER A C 1
ATOM 777 O O . SER A 1 96 ? 14.257 -4.871 -7.346 1.00 71.56 96 SER A O 1
ATOM 779 N N . SER A 1 97 ? 16.150 -4.725 -6.160 1.00 74.44 97 SER A N 1
ATOM 780 C CA . SER A 1 97 ? 16.719 -6.001 -6.620 1.00 74.44 97 SER A CA 1
ATOM 781 C C . SER A 1 97 ? 15.792 -7.206 -6.392 1.00 74.44 97 SER A C 1
ATOM 783 O O . SER A 1 97 ? 15.907 -8.215 -7.084 1.00 74.44 97 SER A O 1
ATOM 785 N N . ASN A 1 98 ? 14.850 -7.093 -5.449 1.00 75.44 98 ASN A N 1
ATOM 786 C CA . ASN A 1 98 ? 13.868 -8.130 -5.140 1.00 75.44 98 ASN A CA 1
ATOM 787 C C . ASN A 1 98 ? 12.671 -8.147 -6.103 1.00 75.44 98 ASN A C 1
ATOM 789 O O . ASN A 1 98 ? 11.928 -9.123 -6.091 1.00 75.44 98 ASN A O 1
ATOM 793 N N . ALA A 1 99 ? 12.486 -7.122 -6.946 1.00 78.50 99 ALA A N 1
ATOM 794 C CA . ALA A 1 99 ? 11.356 -7.031 -7.872 1.00 78.50 99 ALA A CA 1
ATOM 795 C C . ALA A 1 99 ? 11.287 -8.256 -8.787 1.00 78.50 99 ALA A C 1
ATOM 797 O O . ALA A 1 99 ? 10.256 -8.912 -8.883 1.00 78.50 99 ALA A O 1
ATOM 798 N N . LYS A 1 100 ? 12.420 -8.614 -9.400 1.00 78.94 100 LYS A N 1
ATOM 799 C CA . LYS A 1 100 ? 12.505 -9.754 -10.313 1.00 78.94 100 LYS A CA 1
ATOM 800 C C . LYS A 1 100 ? 12.158 -11.069 -9.610 1.00 78.94 100 LYS A C 1
ATOM 802 O O . LYS A 1 100 ? 11.315 -11.815 -10.089 1.00 78.94 100 LYS A O 1
ATOM 807 N N . TYR A 1 101 ? 12.743 -11.300 -8.435 1.00 82.44 101 TYR A N 1
ATOM 808 C CA . TYR A 1 101 ? 12.462 -12.493 -7.638 1.00 82.44 101 TYR A CA 1
ATOM 809 C C . TYR A 1 101 ? 10.988 -12.571 -7.224 1.00 82.44 101 TYR A C 1
ATOM 811 O O . TYR A 1 101 ? 10.372 -13.628 -7.329 1.00 82.44 101 TYR A O 1
ATOM 819 N N . PHE A 1 102 ? 10.403 -11.455 -6.785 1.00 83.81 102 PHE A N 1
ATOM 820 C CA . PHE A 1 102 ? 8.999 -11.404 -6.397 1.00 83.81 102 PHE A CA 1
ATOM 821 C C . PHE A 1 102 ? 8.078 -11.705 -7.583 1.00 83.81 102 PHE A C 1
ATOM 823 O O . PHE A 1 102 ? 7.171 -12.516 -7.448 1.00 83.81 102 PHE A O 1
ATOM 830 N N . LEU A 1 103 ? 8.343 -11.124 -8.754 1.00 80.50 103 LEU A N 1
ATOM 831 C CA . LEU A 1 103 ? 7.574 -11.389 -9.972 1.00 80.50 103 LEU A CA 1
ATOM 832 C C . LEU A 1 103 ? 7.728 -12.842 -10.461 1.00 80.50 103 LEU A C 1
ATOM 834 O O . LEU A 1 103 ? 6.778 -13.425 -10.961 1.00 80.50 103 LEU A O 1
ATOM 838 N N . GLU A 1 104 ? 8.895 -13.467 -10.297 1.00 80.00 104 GLU A N 1
ATOM 839 C CA . GLU A 1 104 ? 9.097 -14.864 -10.716 1.00 80.00 104 GLU A CA 1
ATOM 840 C C . GLU A 1 104 ? 8.486 -15.889 -9.744 1.00 80.00 104 GLU A C 1
ATOM 842 O O . GLU A 1 104 ? 8.086 -16.975 -10.160 1.00 80.00 104 GLU A O 1
ATOM 847 N N . THR A 1 105 ? 8.420 -15.572 -8.449 1.00 80.19 105 THR A N 1
ATOM 848 C CA . THR A 1 105 ? 7.999 -16.529 -7.406 1.00 80.19 105 THR A CA 1
ATOM 849 C C . THR A 1 105 ? 6.552 -16.374 -6.968 1.00 80.19 105 THR A C 1
ATOM 851 O O . THR A 1 105 ? 5.957 -17.316 -6.437 1.00 80.19 105 THR A O 1
ATOM 854 N N . ASN A 1 106 ? 5.971 -15.195 -7.159 1.00 79.94 106 ASN A N 1
ATOM 855 C CA . ASN A 1 106 ? 4.645 -14.894 -6.667 1.00 79.94 106 ASN A CA 1
ATOM 856 C C . ASN A 1 106 ? 3.584 -15.251 -7.712 1.00 79.94 106 ASN A C 1
ATOM 858 O O . ASN A 1 106 ? 3.573 -14.711 -8.807 1.00 79.94 106 ASN A O 1
ATOM 862 N N . GLN A 1 107 ? 2.662 -16.147 -7.367 1.00 80.75 107 GLN A N 1
ATOM 863 C CA . GLN A 1 107 ? 1.611 -16.602 -8.287 1.00 80.75 107 GLN A CA 1
ATOM 864 C C . GLN A 1 107 ? 0.308 -15.797 -8.190 1.00 80.75 107 GLN A C 1
ATOM 866 O O . GLN A 1 107 ? -0.603 -16.015 -8.983 1.00 80.75 107 GLN A O 1
ATOM 871 N N . TYR A 1 108 ? 0.188 -14.912 -7.197 1.00 82.44 108 TYR A N 1
ATOM 872 C CA . TYR A 1 108 ? -1.082 -14.255 -6.886 1.00 82.44 108 TYR A CA 1
ATOM 873 C C . TYR A 1 108 ? -1.215 -12.873 -7.529 1.00 82.44 108 TYR A C 1
ATOM 875 O O . TYR A 1 108 ? -2.327 -12.365 -7.630 1.00 82.44 108 TYR A O 1
ATOM 883 N N . TYR A 1 109 ? -0.122 -12.243 -7.972 1.00 80.25 109 TYR A N 1
ATOM 884 C CA . TYR A 1 109 ? -0.204 -10.928 -8.610 1.00 80.25 109 TYR A CA 1
ATOM 885 C C . TYR A 1 109 ? -0.728 -11.028 -10.051 1.00 80.25 109 TYR A C 1
ATOM 887 O O . TYR A 1 109 ? -0.439 -11.981 -10.773 1.00 80.25 109 TYR A O 1
ATOM 895 N N . ASP A 1 110 ? -1.476 -10.015 -10.487 1.00 80.12 110 ASP A N 1
ATOM 896 C CA . ASP A 1 110 ? -1.956 -9.927 -11.865 1.00 80.12 110 ASP A CA 1
ATOM 897 C C . ASP A 1 110 ? -0.847 -9.395 -12.792 1.00 80.12 110 ASP A C 1
ATOM 899 O O . ASP A 1 110 ? -0.434 -8.230 -12.720 1.00 80.12 110 ASP A O 1
ATOM 903 N N . SER A 1 111 ? -0.345 -10.264 -13.668 1.00 76.19 111 SER A N 1
ATOM 904 C CA . SER A 1 111 ? 0.759 -9.957 -14.578 1.00 76.19 111 SER A CA 1
ATOM 905 C C . SER A 1 111 ? 0.393 -8.956 -15.674 1.00 76.19 111 SER A C 1
ATOM 907 O O . SER A 1 111 ? 1.280 -8.243 -16.145 1.00 76.19 111 SER A O 1
ATOM 909 N N . LEU A 1 112 ? -0.887 -8.821 -16.043 1.00 79.69 112 LEU A N 1
ATOM 910 C CA . LEU A 1 112 ? -1.336 -7.826 -17.023 1.00 79.69 112 LEU A CA 1
ATOM 911 C C . LEU A 1 112 ? -1.267 -6.415 -16.438 1.00 79.69 112 LEU A C 1
ATOM 913 O O . LEU A 1 112 ? -0.895 -5.472 -17.137 1.00 79.69 112 LEU A O 1
ATOM 917 N N . ILE A 1 113 ? -1.615 -6.267 -15.156 1.00 76.62 113 ILE A N 1
ATOM 918 C CA . ILE A 1 113 ? -1.554 -4.978 -14.454 1.00 76.62 113 ILE A CA 1
ATOM 919 C C . ILE A 1 113 ? -0.103 -4.501 -14.344 1.00 76.62 113 ILE A C 1
ATOM 921 O O . ILE A 1 113 ? 0.172 -3.328 -14.594 1.00 76.62 113 ILE A O 1
ATOM 925 N N . ILE A 1 114 ? 0.822 -5.401 -13.999 1.00 78.62 114 ILE A N 1
ATOM 926 C CA . ILE A 1 114 ? 2.248 -5.064 -13.891 1.00 78.62 114 ILE A CA 1
ATOM 927 C C . ILE A 1 114 ? 2.883 -4.853 -15.264 1.00 78.62 114 ILE A C 1
ATOM 929 O O . ILE A 1 114 ? 3.649 -3.911 -15.422 1.00 78.62 114 ILE A O 1
ATOM 933 N N . GLY A 1 115 ? 2.531 -5.663 -16.266 1.00 76.38 115 GLY A N 1
ATOM 934 C CA . GLY A 1 115 ? 3.015 -5.489 -17.637 1.00 76.38 115 GLY A CA 1
ATOM 935 C C . GLY A 1 115 ? 2.698 -4.096 -18.179 1.00 76.38 115 GLY A C 1
ATOM 936 O O . GLY A 1 115 ? 3.611 -3.367 -18.547 1.00 76.38 115 GLY A O 1
ATOM 937 N N . LYS A 1 116 ? 1.430 -3.671 -18.086 1.00 77.75 116 LYS A N 1
ATOM 938 C CA . LYS A 1 116 ? 1.011 -2.317 -18.491 1.00 77.75 116 LYS A CA 1
ATOM 939 C C . LYS A 1 116 ? 1.719 -1.206 -17.718 1.00 77.75 116 LYS A C 1
ATOM 941 O O . LYS A 1 116 ? 1.947 -0.132 -18.266 1.00 77.75 116 LYS A O 1
ATOM 946 N N . PHE A 1 117 ? 2.022 -1.448 -16.443 1.00 73.94 117 PHE A N 1
ATOM 947 C CA . PHE A 1 117 ? 2.767 -0.504 -15.617 1.00 73.94 117 PHE A CA 1
ATOM 948 C C . PHE A 1 117 ? 4.233 -0.395 -16.063 1.00 73.94 117 PHE A C 1
ATOM 950 O O . PHE A 1 117 ? 4.738 0.710 -16.177 1.00 73.94 117 PHE A O 1
ATOM 957 N N . CYS A 1 118 ? 4.892 -1.515 -16.380 1.00 69.56 118 CYS A N 1
ATOM 958 C CA . CYS A 1 118 ? 6.261 -1.542 -16.907 1.00 69.56 118 CYS A CA 1
ATOM 959 C C . CYS A 1 118 ? 6.394 -1.010 -18.345 1.00 69.56 118 CYS A C 1
ATOM 961 O O . CYS A 1 118 ? 7.497 -0.655 -18.750 1.00 69.56 118 CYS A O 1
ATOM 963 N N . GLU A 1 119 ? 5.315 -1.013 -19.132 1.00 70.25 119 GLU A N 1
ATOM 964 C CA . GLU A 1 119 ? 5.285 -0.443 -20.488 1.00 70.25 119 GLU A CA 1
ATOM 965 C C . GLU A 1 119 ? 5.129 1.089 -20.509 1.00 70.25 119 GLU A C 1
ATOM 967 O O . GLU A 1 119 ? 5.315 1.690 -21.570 1.00 70.25 119 GLU A O 1
ATOM 972 N N . SER A 1 120 ? 4.750 1.707 -19.380 1.00 52.50 120 SER A N 1
ATOM 973 C CA . SER A 1 120 ? 4.532 3.160 -19.256 1.00 52.50 120 SER A CA 1
ATOM 974 C C . SER A 1 120 ? 5.798 3.946 -18.926 1.00 52.50 120 SER A C 1
ATOM 976 O O . SER A 1 120 ? 6.720 3.378 -18.303 1.00 52.50 120 SER A O 1
#

=== Feature glossary ===
The record interleaves many kinds of information about one protein. Here is each kind framed as the question it answers.

Q: What does the local fold look like, residue by residue?
A: The Foldseek 3Di string encodes local tertiary geometry as a 20-letter alphabet — one character per residue — derived from the relative positions of nearby Cα atoms. Unlike the amino-acid sequence, 3Di is a direct function of the 3D structure, so two proteins with the same fold have similar 3Di strings even at low sequence identity.

Q: Which residues are in helices, strands, or loops?
A: The SS8 string is DSSP's per-residue secondary-structure call. α-helix (H) means an i→i+4 H-bond ladder; β-strand (E) means the residue participates in a β-sheet; 3₁₀ (G) and π (I) are tighter and wider helices; T/S are turns/bends; '-' is loop.

Q: How big and how compact is the whole molecule?
A: Radius of gyration (Rg) is the root-mean-square distance of Cα atoms from their centroid — a single number for overall size and compactness. A globular domain of N residues has Rg ≈ 2.2·N^0.38 Å; an extended or disordered chain has a much larger Rg. The Cα contact count is the number of residue pairs whose Cα atoms are within 8 Å and are more than four positions apart in sequence — a standard proxy for tertiary packing density. The bounding box is the smallest axis-aligned box enclosing all Cα atoms.

Q: Where is each backbone atom in 3D?
A: Structure coordinates are given as an mmCIF _atom_site loop: one row per atom with element, residue name, chain id, sequence number, and x/y/z position in Å. Only the four main-chain atoms per residue are included here; side chains are omitted to keep the record compact.

Q: What is the amino-acid chain?
A: Primary structure: the covalent order of the twenty standard amino acids along the backbone. Two proteins with the same sequence will (almost always) fold to the same structure; two with 30% identity often share a fold but not the details.

Q: What if only a Cα trace is available?
A: Three-state secondary structure (P-SEA) collapses the eight DSSP classes into helix (a), strand (b), and coil (c). P-SEA assigns these from Cα geometry alone — distances and angles — without requiring backbone oxygens, so it works on any Cα trace.

Q: What family and function is it annotated with?
A: Database cross-references. InterPro integrates a dozen domain/family signature databases into unified entries with residue-range hits. GO terms attach function/process/location labels with evidence codes. CATH codes position the fold in a four-level structural taxonomy. Organism is the NCBI-taxonomy species name.

Q: How confident is the AlphaFold model at each residue?
A: pLDDT is the predicted lDDT-Cα score: AlphaFold's confidence that the local environment of each residue (all inter-atomic distances within 15 Å) is correctly placed. It is a per-residue number between 0 and 100, with higher meaning more reliable.

Q: How mobile is each atom in the crystal?
A: B-factor (Debye–Waller factor) reflects atomic displacement in the crystal lattice. It is an experimental observable (units Å²), not a prediction; low values mean the atom is pinned down, high values mean it moves or is heterogeneous across the crystal.

Q: Which residues are buried vs exposed?
A: SASA measures how much of the protein is reachable by solvent. It is computed by rolling a water-sized probe over the atomic surface and summing the exposed area (Å²). Per-residue SASA distinguishes core (buried, low SASA) from surface (exposed, high SASA) residues; total SASA is a whole-molecule size measure.

Q: What do the diagnostic plots show?
A: Plot images: a contact map (which residues are close in 3D, as an N×N binary image), a Ramachandran scatter (backbone torsion angles, revealing secondary-structure composition at a glance), and — for AlphaFold structures — a PAE heatmap (pairwise prediction confidence).

Q: What known structures does this most resemble?
A: The Foldseek neighbor list gives the closest experimentally determined structures in the PDB, ranked by structural alignment. TM-score near 1 means near-identical fold; near 0.3 means only rough topology match. This is how one finds what a novel AlphaFold prediction most resembles in the solved-structure universe.

Q: Are the domains correctly placed relative to each other?
A: Predicted aligned error is AlphaFold's pairwise confidence. Unlike pLDDT (per-residue), PAE is per-residue-pair and captures whether two parts of the structure are correctly placed relative to each other. Units are ångströms of expected positional error.

Q: What do the rendered images show?
A: Structure images are PyMOL renders from six orthogonal camera directions. Cartoon representation draws helices as coils and strands as arrows; sticks shows the backbone as bonds; surface shows the solvent-excluded envelope. Rainbow coloring maps sequence position to hue (blue→red, N→C); chain coloring assigns a distinct color per polypeptide.

Q: What are the backbone torsion angles?
A: φ (phi) and ψ (psi) are the two rotatable backbone dihedrals per residue: φ is the C(i-1)–N–Cα–C torsion, ψ is the N–Cα–C–N(i+1) torsion, both in degrees on (−180°, 180°]. α-helical residues cluster near (−60°, −45°); β-strand residues near (−120°, +130°). A Ramachandran plot is simply a scatter of (φ, ψ) for every residue.